Protein AF-A0A6V7K4H5-F1 (afdb_monomer_lite)

Foldseek 3Di:
DVVCQQPDDDPNHGNPCPPAWDWDDDPPDIDIDGPDDDDPD

Sequence (41 aa):
EKYLQEKIKVNGKTGNFGNSVNLERNKNKLSVNSDVDFSKR

Radius of gyration: 10.0 Å; chains: 1; bounding box: 27×20×20 Å

Organism: NCBI:txid1563983

InterPro domains:
  IPR002671 Large ribosomal subunit protein eL22 [PF01776] (1-41)
  IPR002671 Large ribosomal subunit protein eL22 [PTHR10064] (1-41)
  IPR038526 Large ribosomal subunit protein eL22 superfamily [G3DSA:3.30.1360.210] (1-41)

Secondary structure (DSSP, 8-state):
-HHHHHH-EETTEET--TTTEEEEEETTEEEEEESS-----

pLDDT: mean 80.95, std 5.17, range [69.62, 89.31]

Structure (mmCIF, N/CA/C/O backbone):
data_AF-A0A6V7K4H5-F1
#
_entry.id   AF-A0A6V7K4H5-F1
#
loop_
_atom_site.group_PDB
_atom_site.id
_atom_site.type_symbol
_atom_site.label_atom_id
_atom_site.label_alt_id
_atom_site.label_comp_id
_atom_site.label_asym_id
_atom_site.label_entity_id
_atom_site.label_seq_id
_atom_site.pdbx_PDB_ins_code
_atom_site.Cartn_x
_atom_site.Cartn_y
_atom_site.Cartn_z
_atom_site.occupancy
_atom_site.B_iso_or_equiv
_atom_site.auth_seq_id
_atom_site.auth_comp_id
_atom_site.auth_asym_id
_atom_site.auth_atom_id
_atom_site.pdbx_PDB_model_num
ATOM 1 N N . GLU A 1 1 ? -6.811 2.364 7.717 1.00 69.62 1 GLU A N 1
ATOM 2 C CA . GLU A 1 1 ? -6.143 2.571 6.411 1.00 69.62 1 GLU A CA 1
ATOM 3 C C . GLU A 1 1 ? -4.732 3.138 6.524 1.00 69.62 1 GLU A C 1
ATOM 5 O O . GLU A 1 1 ? -3.868 2.708 5.771 1.00 69.62 1 GLU A O 1
ATOM 10 N N . LYS A 1 2 ? -4.478 4.053 7.471 1.00 78.81 2 LYS A N 1
ATOM 11 C CA . LYS A 1 2 ? -3.223 4.814 7.585 1.00 78.81 2 LYS A CA 1
ATOM 12 C C . LYS A 1 2 ? -1.932 3.981 7.526 1.00 78.81 2 LYS A C 1
ATOM 14 O O . LYS A 1 2 ? -1.033 4.323 6.774 1.00 78.81 2 LYS A O 1
ATOM 19 N N . TYR A 1 3 ? -1.867 2.848 8.230 1.00 83.50 3 TYR A N 1
ATOM 20 C CA . TYR A 1 3 ? -0.675 1.987 8.205 1.00 83.50 3 TYR A CA 1
ATOM 21 C C . TYR A 1 3 ? -0.335 1.474 6.798 1.00 83.50 3 TYR A C 1
ATOM 23 O O . TYR A 1 3 ? 0.818 1.502 6.382 1.00 83.50 3 TYR A O 1
ATOM 31 N N . LEU A 1 4 ? -1.344 1.031 6.044 1.00 83.19 4 LEU A N 1
ATOM 32 C CA . LEU A 1 4 ? -1.139 0.527 4.687 1.00 83.19 4 LEU A CA 1
ATOM 33 C C . LEU A 1 4 ? -0.767 1.663 3.733 1.00 83.19 4 LEU A C 1
ATOM 35 O O . LEU A 1 4 ? 0.113 1.477 2.904 1.00 83.19 4 LEU A O 1
ATOM 39 N N . GLN A 1 5 ? -1.338 2.856 3.910 1.00 79.62 5 GLN A N 1
ATOM 40 C CA . GLN A 1 5 ? -0.924 4.044 3.157 1.00 79.62 5 GLN A CA 1
ATOM 41 C C . GLN A 1 5 ? 0.538 4.439 3.437 1.00 79.62 5 GLN A C 1
ATOM 43 O O . GLN A 1 5 ? 1.262 4.856 2.544 1.00 79.62 5 GLN A O 1
ATOM 48 N N . GLU A 1 6 ? 1.025 4.285 4.664 1.00 81.31 6 GLU A N 1
ATOM 49 C CA . GLU A 1 6 ? 2.401 4.669 5.008 1.00 81.31 6 GLU A CA 1
ATOM 50 C C . GLU A 1 6 ? 3.441 3.602 4.633 1.00 81.31 6 GLU A C 1
ATOM 52 O O . GLU A 1 6 ? 4.617 3.920 4.444 1.00 81.31 6 GLU A O 1
ATOM 57 N N . LYS A 1 7 ? 3.035 2.331 4.534 1.00 83.50 7 LYS A N 1
ATOM 58 C CA . LYS A 1 7 ? 3.949 1.204 4.291 1.00 83.50 7 LYS A CA 1
ATOM 59 C C . LYS A 1 7 ? 3.952 0.695 2.861 1.00 83.50 7 LYS A C 1
ATOM 61 O O . LYS A 1 7 ? 4.991 0.211 2.411 1.00 83.50 7 LYS A O 1
ATOM 66 N N . ILE A 1 8 ? 2.836 0.804 2.147 1.00 82.75 8 ILE A N 1
ATOM 67 C CA . ILE A 1 8 ? 2.779 0.387 0.752 1.00 82.75 8 ILE A CA 1
ATOM 68 C C . ILE A 1 8 ? 3.611 1.364 -0.085 1.00 82.75 8 ILE A C 1
ATOM 70 O O . ILE A 1 8 ? 3.421 2.582 -0.063 1.00 82.75 8 ILE A O 1
ATOM 74 N N . LYS A 1 9 ? 4.573 0.796 -0.810 1.00 82.19 9 LYS A N 1
ATOM 75 C CA . LYS A 1 9 ? 5.409 1.510 -1.768 1.00 82.19 9 LYS A CA 1
ATOM 76 C C . LYS A 1 9 ? 4.880 1.248 -3.165 1.00 82.19 9 LYS A C 1
ATOM 78 O O . LYS A 1 9 ? 4.665 0.098 -3.531 1.00 82.19 9 LYS A O 1
ATOM 83 N N . VAL A 1 10 ? 4.757 2.306 -3.952 1.00 81.38 10 VAL A N 1
ATOM 84 C CA . VAL A 1 10 ? 4.473 2.227 -5.385 1.00 81.38 10 VAL A CA 1
ATOM 85 C C . VAL A 1 10 ? 5.723 2.717 -6.104 1.00 81.38 10 VAL A C 1
ATOM 87 O O . VAL A 1 10 ? 6.202 3.819 -5.831 1.00 81.38 10 VAL A O 1
ATOM 90 N N . ASN A 1 11 ? 6.305 1.880 -6.969 1.00 76.25 11 ASN A N 1
ATOM 91 C CA . ASN A 1 11 ? 7.561 2.172 -7.678 1.00 76.25 11 ASN A CA 1
ATOM 92 C C . ASN A 1 11 ? 8.719 2.591 -6.746 1.00 76.25 11 ASN A C 1
ATOM 94 O O . ASN A 1 11 ? 9.483 3.509 -7.036 1.00 76.25 11 ASN A O 1
ATOM 98 N N . GLY A 1 12 ? 8.824 1.951 -5.576 1.00 77.56 12 GLY A N 1
ATOM 99 C CA . GLY A 1 12 ? 9.900 2.194 -4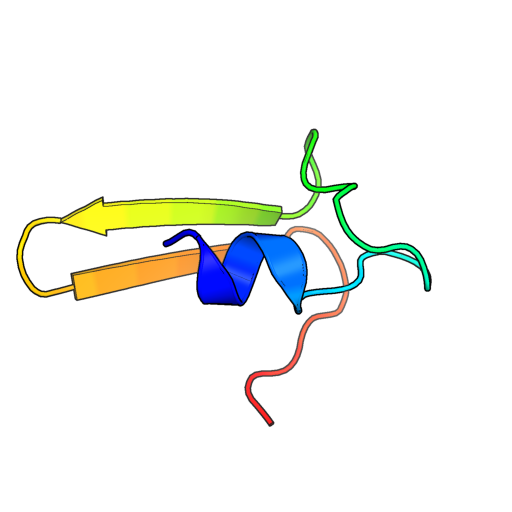.606 1.00 77.56 12 GLY A CA 1
ATOM 100 C C . GLY A 1 12 ? 9.709 3.406 -3.685 1.00 77.56 12 GLY A C 1
ATOM 101 O O . GLY A 1 12 ? 10.487 3.559 -2.741 1.00 77.56 12 GLY A O 1
ATOM 102 N N . LYS A 1 13 ? 8.660 4.222 -3.877 1.00 81.56 13 LYS A N 1
ATOM 103 C CA . LYS A 1 13 ? 8.330 5.370 -3.013 1.00 81.56 13 LYS A CA 1
ATO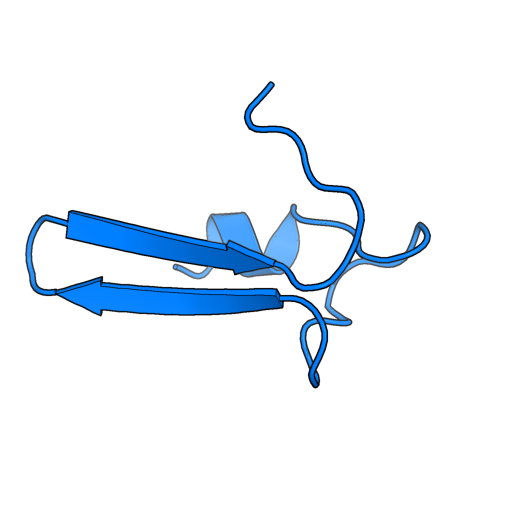M 104 C C . LYS A 1 13 ? 7.038 5.136 -2.226 1.00 81.56 13 LYS A C 1
ATOM 106 O O . LYS A 1 13 ? 6.051 4.633 -2.757 1.00 81.56 13 LYS A O 1
ATOM 111 N N . THR A 1 14 ? 7.045 5.504 -0.947 1.00 73.06 14 THR A N 1
ATOM 112 C CA . THR A 1 14 ? 5.853 5.529 -0.080 1.00 73.06 14 THR A CA 1
ATOM 113 C C . THR A 1 14 ? 4.994 6.755 -0.391 1.00 73.06 14 THR A C 1
ATOM 115 O O . THR A 1 14 ? 5.533 7.811 -0.714 1.00 73.06 14 THR A O 1
ATOM 118 N N . GLY A 1 15 ? 3.669 6.639 -0.270 1.00 70.06 15 GLY A N 1
ATOM 119 C CA . GLY A 1 15 ? 2.747 7.774 -0.445 1.00 70.06 15 GLY A CA 1
ATOM 120 C C . GLY A 1 15 ? 2.307 8.057 -1.887 1.00 70.06 15 GLY A C 1
ATOM 121 O O . GLY A 1 15 ? 1.504 8.957 -2.105 1.00 70.06 15 GLY A O 1
ATOM 122 N N . ASN A 1 16 ? 2.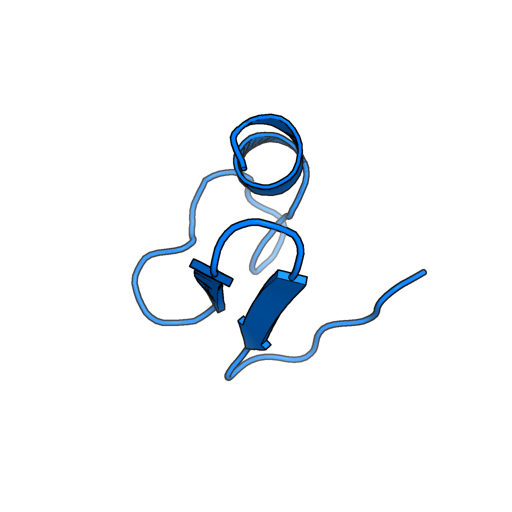768 7.280 -2.872 1.00 73.75 16 ASN A N 1
ATOM 123 C CA . ASN A 1 16 ? 2.401 7.453 -4.282 1.00 73.75 16 ASN A CA 1
ATOM 124 C C . ASN A 1 16 ? 1.155 6.624 -4.672 1.00 73.75 16 ASN A C 1
ATOM 126 O O . ASN A 1 16 ? 1.218 5.775 -5.557 1.00 73.75 16 ASN A O 1
ATOM 130 N N . PHE A 1 17 ? 0.027 6.851 -3.990 1.00 72.69 17 PHE A N 1
ATOM 131 C CA . PHE A 1 17 ? -1.242 6.134 -4.232 1.00 72.69 17 PHE A CA 1
ATOM 132 C C . PHE A 1 17 ? -2.096 6.747 -5.344 1.00 72.69 17 PHE A C 1
ATOM 134 O O . PHE A 1 17 ? -3.136 6.190 -5.660 1.00 72.69 17 PHE A O 1
ATOM 141 N N . GLY A 1 18 ? -1.655 7.863 -5.940 1.00 71.12 18 GLY A N 1
ATOM 142 C CA . GLY A 1 18 ? -2.463 8.757 -6.779 1.00 71.12 18 GLY A CA 1
ATOM 143 C C . GLY A 1 18 ? -3.517 8.070 -7.650 1.00 71.12 18 GLY A C 1
ATOM 144 O O . GLY A 1 18 ? -4.700 8.271 -7.417 1.00 71.12 18 GLY A O 1
ATOM 145 N N . ASN A 1 19 ? -3.091 7.263 -8.626 1.00 72.50 19 ASN A N 1
ATOM 146 C CA . ASN A 1 19 ? -4.009 6.546 -9.525 1.00 72.50 19 ASN A CA 1
ATOM 147 C C . ASN A 1 19 ? -3.715 5.041 -9.643 1.00 72.50 19 ASN A C 1
ATOM 149 O O . ASN A 1 19 ? -4.461 4.315 -10.284 1.00 72.50 19 ASN A O 1
ATOM 153 N N . SER A 1 20 ? -2.611 4.569 -9.060 1.00 76.62 20 SER A N 1
ATOM 154 C CA . SER A 1 20 ? -2.132 3.195 -9.255 1.00 76.62 20 SER A CA 1
ATOM 155 C C . SER A 1 20 ? -2.605 2.227 -8.175 1.00 76.62 20 SER A C 1
ATOM 157 O O . SER A 1 20 ? -2.619 1.024 -8.420 1.00 76.62 20 SER A O 1
ATOM 159 N N . VAL A 1 21 ? -2.947 2.718 -6.977 1.00 79.50 21 VAL A N 1
ATOM 160 C CA . VAL A 1 21 ? -3.394 1.880 -5.856 1.00 79.50 21 VAL A CA 1
ATOM 161 C C . VAL A 1 21 ? -4.507 2.587 -5.088 1.00 79.50 21 VAL A C 1
ATOM 163 O O . VAL A 1 21 ? -4.263 3.568 -4.391 1.00 79.50 21 VAL A O 1
ATOM 166 N N . ASN A 1 22 ? -5.712 2.034 -5.163 1.00 84.31 22 ASN A N 1
ATOM 167 C CA . ASN A 1 22 ? -6.889 2.486 -4.435 1.00 84.31 22 ASN A CA 1
ATOM 168 C C . ASN A 1 22 ? -7.143 1.620 -3.200 1.00 84.31 22 ASN A C 1
ATOM 170 O O . ASN A 1 22 ? -7.018 0.394 -3.225 1.00 84.31 22 ASN A O 1
ATOM 174 N N . LEU A 1 23 ? -7.525 2.274 -2.104 1.00 83.06 23 LEU A N 1
ATOM 175 C CA . LEU A 1 23 ? -7.817 1.633 -0.829 1.00 83.06 23 LEU A CA 1
ATOM 176 C C . LEU A 1 23 ? -9.221 2.027 -0.374 1.00 83.06 23 LEU A C 1
ATOM 178 O O . LEU A 1 23 ? -9.461 3.182 -0.037 1.00 83.06 23 LEU A O 1
ATOM 182 N N . GLU A 1 24 ? -10.128 1.058 -0.326 1.00 86.50 24 GLU A N 1
ATOM 183 C CA . GLU A 1 24 ? -11.519 1.261 0.078 1.00 86.50 24 GLU A CA 1
ATOM 184 C C . GLU A 1 24 ? -11.856 0.438 1.316 1.00 86.50 24 GLU A C 1
ATOM 186 O O . GLU A 1 24 ? -11.608 -0.770 1.371 1.00 86.50 24 GLU A O 1
ATOM 191 N N . ARG A 1 25 ? -12.488 1.068 2.307 1.00 84.94 25 ARG A N 1
ATOM 192 C CA . ARG A 1 25 ? -12.987 0.382 3.498 1.00 84.94 25 ARG A CA 1
ATOM 193 C C . ARG A 1 25 ? -14.499 0.371 3.525 1.00 84.94 25 ARG A C 1
ATOM 195 O O . ARG A 1 25 ? -15.147 1.410 3.566 1.00 84.94 25 ARG A O 1
ATOM 202 N N . ASN A 1 26 ? -15.054 -0.828 3.635 1.00 88.00 26 ASN A N 1
ATOM 203 C CA . ASN A 1 26 ? -16.462 -1.039 3.914 1.00 88.00 26 ASN A CA 1
ATOM 204 C C . ASN A 1 26 ? -16.613 -1.712 5.282 1.00 88.00 26 ASN A C 1
ATOM 206 O O . ASN A 1 26 ? -16.583 -2.939 5.387 1.00 88.00 26 ASN A O 1
ATOM 210 N N . LYS A 1 27 ? -16.732 -0.884 6.332 1.00 86.19 27 LYS A N 1
ATOM 211 C CA . LYS A 1 27 ? -16.848 -1.250 7.760 1.00 86.19 27 LYS A CA 1
ATOM 212 C C . LYS A 1 27 ? -15.755 -2.217 8.243 1.00 86.19 27 LYS A C 1
ATOM 214 O O . LYS A 1 27 ? -14.751 -1.770 8.804 1.00 86.19 27 LYS A O 1
ATOM 219 N N . ASN A 1 28 ? -15.939 -3.510 7.978 1.00 89.31 28 ASN A N 1
ATOM 220 C CA . ASN A 1 28 ? -15.059 -4.607 8.388 1.00 89.31 28 ASN A CA 1
ATOM 221 C C . ASN A 1 28 ? -14.198 -5.159 7.245 1.00 89.31 28 ASN A C 1
ATOM 223 O O . ASN A 1 28 ? -13.265 -5.914 7.502 1.00 89.31 28 ASN A O 1
ATOM 227 N N . LYS A 1 29 ? -14.495 -4.807 5.991 1.00 88.25 29 LYS A N 1
ATOM 228 C CA .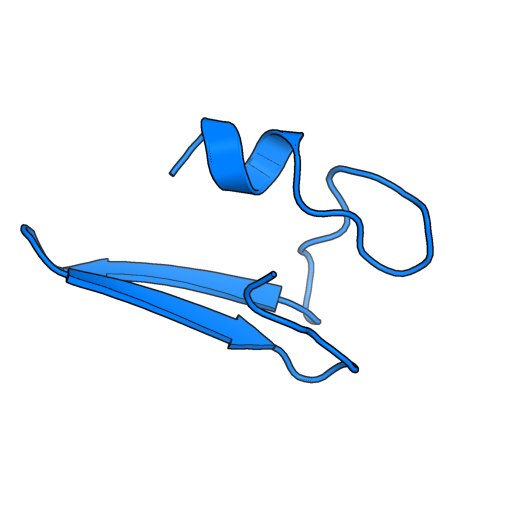 LYS A 1 29 ? -13.720 -5.232 4.826 1.00 88.25 29 LYS A CA 1
ATOM 229 C C . LYS A 1 29 ? -12.841 -4.090 4.341 1.00 88.25 29 LYS A C 1
ATOM 231 O O . LYS A 1 29 ? -13.303 -2.958 4.219 1.00 88.25 29 LYS A O 1
ATOM 236 N N . LEU A 1 30 ? -11.590 -4.417 4.040 1.00 87.25 30 LEU A N 1
ATOM 237 C CA . LEU A 1 30 ? -10.655 -3.525 3.374 1.00 87.25 30 LEU A CA 1
ATOM 238 C C . LEU A 1 30 ? -10.322 -4.109 2.001 1.00 87.25 30 LEU A C 1
ATOM 240 O O . LEU A 1 30 ? -9.813 -5.226 1.904 1.00 87.25 30 LEU A O 1
ATOM 244 N N . SER A 1 31 ? -10.652 -3.364 0.957 1.00 86.31 31 SER A N 1
ATOM 245 C CA . SER A 1 31 ? -10.370 -3.697 -0.433 1.00 86.31 31 SER A CA 1
ATOM 246 C C . SER A 1 31 ? -9.188 -2.855 -0.899 1.00 86.31 31 SER A C 1
ATOM 248 O O . SER A 1 31 ? -9.218 -1.631 -0.808 1.00 86.31 31 SER A O 1
ATOM 250 N N . VAL A 1 32 ? -8.142 -3.521 -1.385 1.00 85.50 32 VAL A N 1
ATOM 251 C CA . VAL A 1 32 ? -7.001 -2.883 -2.052 1.00 85.50 32 VAL A CA 1
ATOM 252 C C . VAL A 1 32 ? -7.124 -3.214 -3.529 1.00 85.50 32 VAL A C 1
ATOM 254 O O . VAL A 1 32 ? -7.188 -4.393 -3.879 1.00 85.50 32 VAL A O 1
ATOM 257 N N . ASN A 1 33 ? -7.187 -2.194 -4.371 1.00 85.00 33 ASN A N 1
ATOM 258 C CA . ASN A 1 33 ? -7.209 -2.331 -5.818 1.00 85.00 33 ASN A CA 1
ATOM 259 C C . ASN A 1 33 ? -5.930 -1.702 -6.376 1.00 85.00 33 ASN A C 1
ATOM 261 O O . ASN A 1 33 ? -5.595 -0.581 -6.005 1.00 85.00 33 ASN A O 1
ATOM 265 N N . SER A 1 34 ? -5.196 -2.428 -7.208 1.00 85.50 34 SER A N 1
ATOM 266 C CA . SER A 1 34 ? -3.911 -2.001 -7.757 1.00 85.50 34 SER A CA 1
ATOM 267 C C . SER A 1 34 ? -3.888 -2.241 -9.258 1.00 85.50 34 SER A C 1
ATOM 269 O O . SER A 1 34 ? -4.108 -3.367 -9.698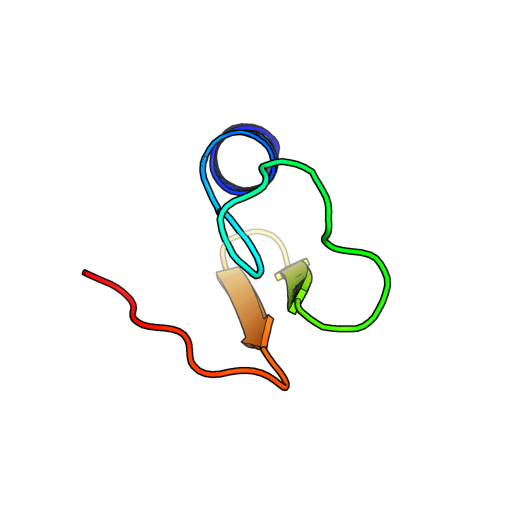 1.00 85.50 34 SER A O 1
ATOM 271 N N . ASP A 1 35 ? -3.576 -1.194 -10.013 1.00 83.94 35 ASP A N 1
ATOM 272 C CA . ASP A 1 35 ? -3.396 -1.237 -11.472 1.00 83.94 35 ASP A CA 1
ATOM 273 C C . ASP A 1 35 ? -1.962 -1.663 -11.859 1.00 83.94 35 ASP A C 1
ATOM 275 O O . ASP A 1 35 ? -1.659 -2.000 -12.995 1.00 83.94 35 ASP A O 1
ATOM 279 N N . VAL A 1 36 ? -1.057 -1.658 -10.877 1.00 81.44 36 VAL A N 1
ATOM 280 C CA . VAL A 1 36 ? 0.356 -2.035 -11.009 1.00 81.44 36 VAL A CA 1
ATOM 281 C C . VAL A 1 36 ? 0.645 -3.332 -10.257 1.00 81.44 36 VAL A C 1
ATOM 283 O O . VAL A 1 36 ? -0.111 -3.710 -9.358 1.00 81.44 36 VAL A O 1
ATOM 286 N N . ASP A 1 37 ? 1.766 -3.980 -10.581 1.00 81.19 37 ASP A N 1
ATOM 287 C CA . ASP A 1 37 ? 2.201 -5.221 -9.937 1.00 81.19 37 ASP A CA 1
ATOM 288 C C . ASP A 1 37 ? 2.247 -5.081 -8.411 1.00 81.19 37 ASP A C 1
ATOM 290 O O . ASP A 1 37 ? 3.054 -4.341 -7.839 1.00 81.19 37 ASP A O 1
ATOM 294 N N . PHE A 1 38 ? 1.356 -5.813 -7.743 1.00 82.19 38 PHE A N 1
ATOM 295 C CA . PHE A 1 38 ? 1.170 -5.738 -6.303 1.00 82.19 38 PHE A CA 1
ATOM 296 C C . PHE A 1 38 ? 0.998 -7.129 -5.697 1.00 82.19 38 PHE A C 1
ATOM 298 O O . PHE A 1 38 ? 0.329 -7.999 -6.253 1.00 82.19 38 PHE A O 1
ATOM 305 N N . SER A 1 39 ? 1.597 -7.349 -4.527 1.00 82.25 39 SER A N 1
ATOM 306 C CA . SER A 1 39 ? 1.556 -8.630 -3.819 1.00 82.25 39 SER A CA 1
ATOM 307 C C . SER A 1 39 ? 1.152 -8.431 -2.363 1.00 82.25 39 SER A C 1
ATOM 309 O O . SER A 1 39 ? 1.488 -7.424 -1.749 1.00 82.25 39 SER A O 1
ATOM 311 N N . LYS A 1 40 ? 0.433 -9.412 -1.806 1.00 79.50 40 LYS A N 1
ATOM 312 C CA . LYS A 1 40 ? -0.090 -9.400 -0.426 1.00 79.50 40 LYS A CA 1
ATOM 313 C C . LYS A 1 40 ? 0.909 -9.883 0.636 1.00 79.50 40 LYS A C 1
ATOM 315 O O . LYS A 1 40 ? 0.496 -10.060 1.779 1.00 79.50 40 LYS A O 1
ATOM 320 N N . ARG A 1 41 ? 2.142 -10.211 0.242 1.00 77.62 41 ARG A N 1
ATOM 321 C CA . ARG A 1 41 ? 3.148 -10.795 1.142 1.00 77.62 41 ARG A CA 1
ATOM 322 C C . ARG A 1 41 ? 3.503 -9.883 2.310 1.00 77.62 41 ARG A C 1
ATOM 324 O O . ARG A 1 41 ? 3.521 -8.649 2.113 1.00 77.62 41 ARG A O 1
#

=== Feature glossary ===
The record interleaves many kinds of information about one protein. Here is each kind framed as the question it answers.

Q: What known structures does this most resemble?
A: Structural nearest neighbors (via Foldseek easy-search vs the PDB). Reported per hit: target PDB id, E-value, and alignment TM-score. A TM-score above ~0.5 is the conventional threshold for 'same fold'.

Q: Where is each backbone atom in 3D?
A: The mmCIF table is the protein's shape written out atom by atom. For each backbone N, Cα, C, and carbonyl O, it records an (x, y, z) coordinate triple in Å plus the residue type, chain letter, and residue number.

Q: What are the backbone torsion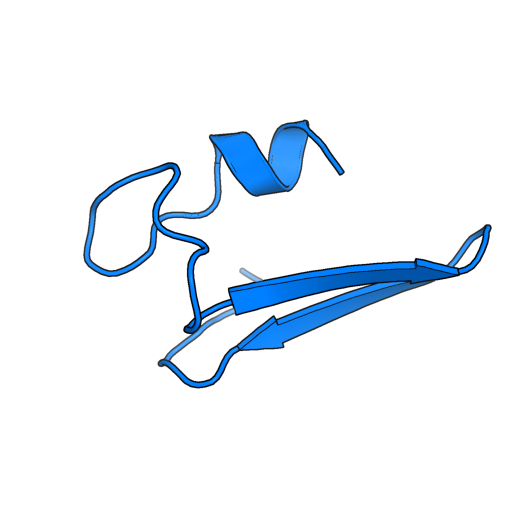 angles?
A: The φ/ψ torsion pair specifies the backbone conformation at each residue. φ rotates about the N–Cα bond, ψ about the Cα–C bond. Steric clashes forbid most of the (φ, ψ) plane — the allowed regions (α-helix basin, β-sheet basin, left-handed helix) are the Ramachandran-allowed regions.

Q: Which residues are buried vs exposed?
A: Solvent-accessible surface area (SASA) is the area in Å² traced out by the centre of a 1.4 Å probe sphere (a water molecule) rolled over the protein's van der Waals surface (Shrake–Rupley / Lee–Richards construction). Buried residues have near-zero SASA; fully exposed residues can exceed 200 Å². The total SASA scales roughly with the number of surface residues.

Q: How confident is the AlphaFold model at each residue?
A: pLDDT is the predicted lDDT-Cα score: AlphaFold's confidence that the local environment of each residue (all inter-atomic distances within 15 Å) is correctly placed. It is a per-residue number between 0 and 100, with higher meaning more reliable.

Q: What does the local fold look like, residue by residue?
A: 3Di is Foldseek's structural alphabet. Each residue is assigned one of twenty discrete states based on how its Cα sits relative to its spatial (not sequential) neighbors. Aligning 3Di strings finds structural homologs roughly as well as full 3D superposition, but orders of magnitude faster.

Q: How big and how compact is the whole molecule?
A: Radius of gyration (Rg) is the root-mean-square distance of Cα atoms from their centroid — a single number for overall size and compactness. A globular domain of N residues has Rg ≈ 2.2·N^0.38 Å; an extended or disordered chain has a much larger Rg. The Cα contact count is the number of residue pairs whose Cα atoms are within 8 Å and are more than four positions apart in sequence — a standard proxy for tertiary packing density. The bounding box is the smallest axis-aligned box enclosing all Cα atoms.

Q: Which residues are in helices, strands, or loops?
A: DSSP 8-state secondary structure assigns each residue one of H (α-helix), G (3₁₀-helix), I (π-helix), E (extended β-strand), B (isolated β-bridge), T (hydrogen-bonded turn), S (bend), or '-' (coil). The assignment is computed from backbone hydrogen-bond geometry via the Kabsch–Sander algorithm.

Q: How mobile is each atom in the crystal?
A: Crystallographic B-factors measure how much each atom's electron density is smeared out, in Å². They rise in mobile loops and surface residues and fall in the buried interior. In AlphaFold models this column is repurposed to hold pLDDT instead.

Q: What if only a Cα trace is available?
A: P-SEA three-state annotation labels each residue as helix, strand, or coil based purely on the geometry of the Cα trace. It serves as a fallback when the full backbone (and thus DSSP) is unavailable.

Q: What family and function is it annotated with?
A: Database cross-references. InterPro integrates a dozen domain/family signature databases into unified entries with residue-range hits. GO terms attach function/process/location labels with evidence codes. CATH codes position the fold in a four-level structural taxonomy. Organism is the NCBI-taxonomy species name.

Q: Are the domains correctly placed relative to each other?
A: Predicted Aligned Error (PAE) is an AlphaFold confidence matrix: entry (i, j) is the expected error in the position of residue j, in ångströms, when the prediction is superimposed on the true structure at residue i. Low PAE within a block of residues means that block is internally rigid and well-predicted; high PAE between two blocks means their relative placement is uncertain even if each block individually is confident.

Q: What do the diagnostic plots show?
A: Three diagnostic plots accompany the record. The Cα contact map visualizes the tertiary structure as a 2D adjacency matrix (8 Å cutoff, sequence-local contacts suppressed). The Ramachandran plot shows the distribution of backbone (φ, ψ) torsions, with points in the α and β basins reflecting secondary structure content. The PAE plot shows AlphaFold's inter-residue confidence as a color matrix.

Q: What is the amino-acid chain?
A: Primary structure: the covalent order of the twenty standard amino acids along the backbone. Two proteins with the same sequence will (almost always) fold to the same structure; two with 30% identity often share a fold but not the details.

Q: What do the rendered images show?
A: The six renders are orthographic views along the three Cartesian axes in both directions. Representation (cartoon, sticks, or surface) and color scheme (sequence-rainbow or by-chain) vary across proteins so the training set covers all the common visualization conventions.